Protein AF-A0A0V1LZR6-F1 (afdb_monomer)

Sequence (104 aa):
LATDEVEFLGFRINARGVQPTQDKVKANMVLRDQQYQHRQQLFTTHGLPEVMVSDNAAAFTSNEFQNFMISNGIRHVTIAPYHPASNGQGERMVQTMKKALQRR

Radius of gyration: 19.35 Å; Cα contacts (8 Å, |Δi|>4): 76; chains: 1; bounding box: 42×32×57 Å

Secondary structure (DSSP, 8-state):
---SEEEETTEEEETTEEEE-HHHHHHHHHHHHHHHHHHHHHHHHH---SEEEE-S-HHHHSHHHHHHHHHTT-EEEEPPTT-HHHHHHHHHHHHHHHHHHHT-

pLDDT: mean 86.33, std 10.07, range [46.19, 94.56]

Mean predicted aligned error: 8.26 Å

Nearest PDB structures (foldseek):
  6rny-assembly1_O  TM=8.559E-01  e=2.568E-04  Human spumaretrovirus
  4bac-assembly1_A-2  TM=6.111E-01  e=8.562E-04  Human spumaretrovirus
  3o4n-assembly1_B  TM=6.924E-01  e=8.328E-03  Rous sarcoma virus
  4fw2-assembly1_B  TM=6.368E-01  e=2.429E-02  Rous sarcoma virus - Prague C
  8w2r-assembly1_I  TM=5.410E-01  e=1.244E-02  Human immunodeficiency virus 1

Foldseek 3Di:
DPDQWDDDPQWIQHPVGIDGHPVRVVVVVVVVVVVVVVVVVVCVVVNDDQEDEEEPDPVCVDPVNVVVCVVRNYHYHYDDPPPVVVCVVVVVVVVVVVVVVVVD

Structure (mmCIF, N/CA/C/O backbone):
data_AF-A0A0V1LZR6-F1
#
_entry.id   AF-A0A0V1LZR6-F1
#
loop_
_atom_site.group_PDB
_atom_site.id
_atom_site.type_symbol
_atom_site.label_atom_id
_atom_site.label_alt_id
_atom_site.label_comp_id
_atom_site.label_asym_id
_atom_site.label_entity_id
_atom_site.label_seq_id
_atom_site.pdbx_PDB_ins_code
_atom_site.Cartn_x
_atom_site.Cartn_y
_atom_site.Cartn_z
_atom_site.occupancy
_atom_site.B_iso_or_equiv
_atom_site.auth_seq_id
_atom_site.auth_comp_id
_atom_site.auth_asym_id
_atom_site.auth_atom_id
_atom_site.pdbx_PDB_model_num
ATOM 1 N N . LEU A 1 1 ? -14.703 13.493 39.325 1.00 46.19 1 LEU A N 1
ATOM 2 C CA . LEU A 1 1 ? -15.515 12.982 38.202 1.00 46.19 1 LEU A CA 1
ATOM 3 C C . LEU A 1 1 ? -14.560 12.214 37.308 1.00 46.19 1 LEU A C 1
ATOM 5 O O . LEU A 1 1 ? -13.764 12.845 36.627 1.00 46.19 1 LEU A O 1
ATOM 9 N N . ALA A 1 2 ? -14.508 10.889 37.451 1.00 53.91 2 ALA A N 1
ATOM 10 C CA . ALA A 1 2 ? -13.675 10.062 36.587 1.00 53.91 2 ALA A CA 1
ATOM 11 C C . ALA A 1 2 ? -14.263 10.151 35.1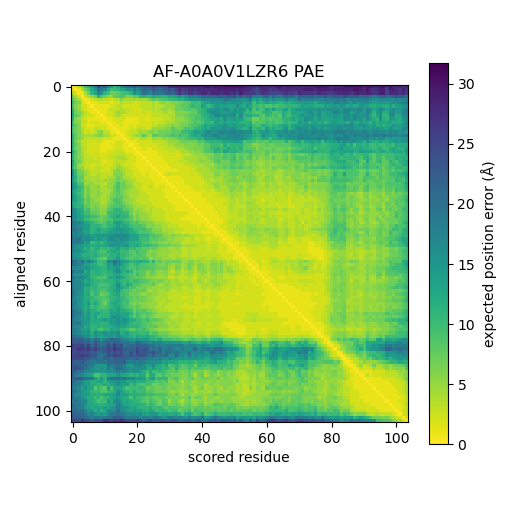77 1.00 53.91 2 ALA A C 1
ATOM 13 O O . ALA A 1 2 ? -15.457 9.932 34.996 1.00 53.91 2 ALA A O 1
ATOM 14 N N . THR A 1 3 ? -13.467 10.573 34.205 1.00 63.28 3 THR A N 1
ATOM 15 C CA . THR A 1 3 ? -13.853 10.494 32.803 1.00 63.28 3 THR A CA 1
ATOM 16 C C . THR A 1 3 ? -13.988 9.014 32.455 1.00 63.28 3 THR A C 1
ATOM 18 O O . THR A 1 3 ? -12.988 8.306 32.385 1.00 63.28 3 THR A O 1
ATOM 21 N N . ASP A 1 4 ? -15.220 8.549 32.234 1.00 81.50 4 ASP A N 1
ATOM 22 C CA . ASP A 1 4 ? -15.548 7.178 31.790 1.00 81.50 4 ASP A CA 1
ATOM 23 C C . ASP A 1 4 ? -15.001 6.848 30.384 1.00 81.50 4 ASP A C 1
ATOM 25 O O . ASP A 1 4 ? -15.254 5.776 29.824 1.00 81.50 4 ASP A O 1
ATOM 29 N N . GLU A 1 5 ? -14.258 7.788 29.800 1.00 85.81 5 GLU A N 1
ATOM 30 C CA . GLU A 1 5 ? -13.694 7.732 28.471 1.00 85.81 5 GLU A CA 1
ATOM 31 C C . GLU A 1 5 ? -12.308 8.388 28.438 1.00 85.81 5 GLU A C 1
ATOM 33 O O . GLU A 1 5 ? -12.123 9.519 28.893 1.00 85.81 5 GLU A O 1
ATOM 38 N N . VAL A 1 6 ? -11.329 7.676 27.880 1.00 90.94 6 VAL A N 1
ATOM 39 C CA . VAL A 1 6 ? -9.964 8.169 27.665 1.00 90.94 6 VAL A CA 1
ATOM 40 C C . VAL A 1 6 ? -9.653 8.116 26.176 1.00 90.94 6 VAL A C 1
ATOM 42 O O . VAL A 1 6 ? -9.788 7.065 25.550 1.00 90.94 6 VAL A O 1
ATOM 45 N N . GLU A 1 7 ? -9.205 9.235 25.606 1.00 91.69 7 GLU A N 1
ATOM 46 C CA . GLU A 1 7 ? -8.683 9.275 24.241 1.00 91.69 7 GLU A CA 1
ATOM 47 C C . GLU A 1 7 ? -7.150 9.234 24.243 1.00 91.69 7 GLU A C 1
ATOM 49 O O . GLU A 1 7 ? -6.484 10.042 24.889 1.00 91.69 7 GLU A O 1
ATOM 54 N N . PHE A 1 8 ? -6.575 8.284 23.508 1.00 88.12 8 PHE A N 1
ATOM 55 C CA . PHE A 1 8 ? -5.134 8.102 23.372 1.00 88.12 8 PHE A CA 1
ATOM 56 C C . PHE A 1 8 ? -4.783 7.560 21.982 1.00 88.12 8 PHE A C 1
ATOM 58 O O . PHE A 1 8 ? -5.390 6.605 21.502 1.00 88.12 8 PHE A O 1
ATOM 65 N N . LEU A 1 9 ? -3.800 8.168 21.306 1.00 88.50 9 LEU A N 1
ATOM 66 C CA . LEU A 1 9 ? -3.334 7.768 19.961 1.00 88.50 9 LEU A CA 1
ATOM 67 C C . LEU A 1 9 ? -4.458 7.631 18.905 1.00 88.50 9 LEU A C 1
ATOM 69 O O . LEU A 1 9 ? -4.429 6.754 18.027 1.00 88.50 9 LEU A O 1
ATOM 73 N N . GLY A 1 10 ? -5.472 8.497 18.993 1.00 90.38 10 GLY A N 1
ATOM 74 C CA . GLY A 1 10 ? -6.646 8.466 18.116 1.00 90.38 10 GLY A CA 1
ATOM 75 C C . GLY A 1 10 ? -7.564 7.264 18.359 1.00 90.38 10 GLY A C 1
ATOM 76 O O . GLY A 1 10 ? -8.334 6.886 17.478 1.00 90.38 10 GLY A O 1
ATOM 77 N N . PHE A 1 11 ? -7.467 6.632 19.526 1.00 94.00 11 PHE A N 1
ATOM 78 C CA . PHE A 1 11 ? -8.428 5.657 20.013 1.00 94.00 11 PHE A CA 1
ATOM 79 C C . PHE A 1 11 ? -9.120 6.187 21.257 1.00 94.00 11 PHE A C 1
ATOM 81 O O . PHE A 1 11 ? -8.500 6.808 22.109 1.00 94.00 11 PHE A O 1
ATOM 88 N N . ARG A 1 12 ? -10.402 5.891 21.354 1.00 93.88 12 ARG A N 1
ATOM 89 C CA . ARG A 1 12 ? -11.281 6.163 22.472 1.00 93.88 12 ARG A CA 1
ATOM 90 C C . ARG A 1 12 ? -11.510 4.867 23.235 1.00 93.88 12 ARG A C 1
ATOM 92 O O . ARG A 1 12 ? -11.882 3.861 22.630 1.00 93.88 12 ARG A O 1
ATOM 99 N N . ILE A 1 13 ? -11.265 4.890 24.537 1.00 93.88 13 ILE A N 1
ATOM 100 C CA . ILE A 1 13 ? -11.386 3.741 25.434 1.00 93.88 13 ILE A CA 1
ATOM 101 C C . ILE A 1 13 ? -12.482 4.055 26.442 1.00 93.88 13 ILE A C 1
ATOM 103 O O . ILE A 1 13 ? -12.35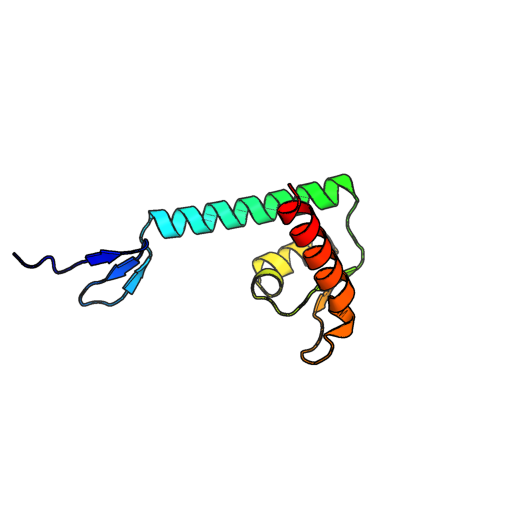9 5.022 27.187 1.00 93.88 13 ILE A O 1
ATOM 107 N N . ASN A 1 14 ? -13.532 3.241 26.471 1.00 91.81 14 ASN A N 1
ATOM 108 C CA . ASN A 1 14 ? -14.608 3.339 27.455 1.00 91.81 14 ASN A CA 1
ATOM 109 C C . ASN A 1 14 ? -15.067 1.939 27.890 1.00 91.81 14 ASN A C 1
ATOM 111 O O . ASN A 1 14 ? -14.544 0.924 27.425 1.00 91.81 14 ASN A O 1
ATOM 115 N N . ALA A 1 15 ? -16.075 1.866 28.762 1.00 88.81 15 ALA A N 1
ATOM 116 C CA . ALA A 1 15 ? -16.633 0.599 29.246 1.00 88.81 15 ALA A CA 1
ATOM 117 C C . ALA A 1 15 ? -17.166 -0.335 28.132 1.00 88.81 15 ALA A C 1
ATOM 119 O O . ALA A 1 15 ? -17.377 -1.520 28.378 1.00 88.81 15 ALA A O 1
ATOM 120 N N . ARG A 1 16 ? -17.379 0.168 26.904 1.00 86.06 16 ARG A N 1
ATOM 121 C CA . ARG A 1 16 ? -17.807 -0.618 25.730 1.00 86.06 16 ARG A CA 1
ATOM 122 C C . ARG A 1 16 ? -16.634 -1.115 24.873 1.00 86.06 16 ARG A C 1
ATOM 124 O O . ARG A 1 16 ? -16.868 -1.804 23.883 1.00 86.06 16 ARG A O 1
ATOM 131 N N . GLY A 1 17 ? -15.394 -0.768 25.220 1.00 89.69 17 GLY A N 1
ATOM 132 C CA . GLY A 1 17 ? -14.175 -1.208 24.540 1.00 89.69 17 GLY A CA 1
ATOM 133 C C . GLY A 1 17 ? -13.390 -0.075 23.873 1.00 89.69 17 GLY A C 1
ATOM 134 O O . GLY A 1 17 ? -13.511 1.094 24.235 1.00 89.69 17 GLY A O 1
ATOM 135 N N . VAL A 1 18 ? -12.554 -0.443 22.897 1.00 93.12 18 VAL A N 1
ATOM 136 C CA . VAL A 1 18 ? -11.652 0.471 22.178 1.00 93.12 18 VAL A CA 1
ATOM 137 C C . VAL A 1 18 ? -12.215 0.771 20.792 1.00 93.12 18 VAL A C 1
ATOM 139 O O . VAL A 1 18 ? -12.447 -0.145 20.006 1.00 93.12 18 VAL A O 1
ATOM 142 N N . GLN A 1 19 ? -12.414 2.048 20.473 1.00 93.19 19 GLN A N 1
ATOM 143 C CA . GLN A 1 19 ? -12.918 2.509 19.175 1.00 93.19 19 GLN A CA 1
ATOM 144 C C . GLN A 1 19 ? -11.985 3.573 18.577 1.00 93.19 19 GLN A C 1
ATOM 146 O O . GLN A 1 19 ? -11.454 4.398 19.313 1.00 93.19 19 GLN A O 1
ATOM 151 N N . PRO A 1 20 ? -11.744 3.597 17.257 1.00 93.81 20 PRO A N 1
ATOM 152 C CA . PRO A 1 20 ? -11.005 4.689 16.628 1.00 93.81 20 PRO A CA 1
ATOM 153 C C . PRO A 1 20 ? -11.811 5.997 16.670 1.00 93.81 20 PRO A C 1
ATOM 155 O O . PRO A 1 20 ? -13.031 5.988 16.514 1.00 93.81 20 PRO A O 1
ATOM 158 N N . THR A 1 21 ? -11.129 7.129 16.845 1.00 94.56 21 THR A N 1
ATOM 159 C CA . THR A 1 21 ? -11.758 8.454 16.763 1.00 94.56 21 THR A CA 1
ATOM 160 C C . THR A 1 21 ? -12.150 8.786 15.324 1.00 94.56 21 THR A C 1
ATOM 162 O O . THR A 1 21 ? -11.604 8.225 14.368 1.00 94.56 21 THR A O 1
ATOM 165 N N . GLN A 1 22 ? -13.072 9.738 15.142 1.00 90.69 22 GLN A N 1
ATOM 166 C CA . GLN A 1 22 ? -13.447 10.188 13.798 1.00 90.69 22 GLN A CA 1
ATOM 167 C C . GLN A 1 22 ? -12.249 10.713 13.005 1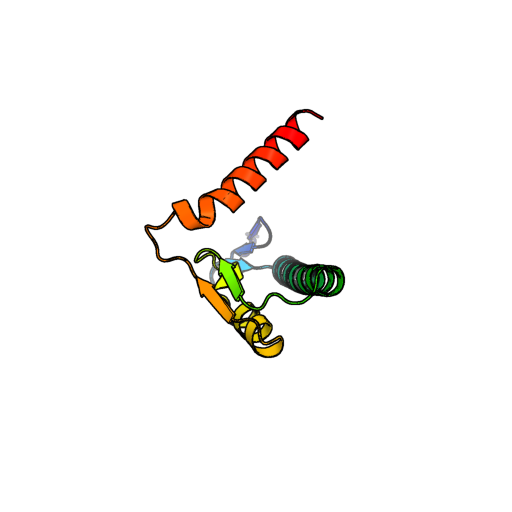.00 90.69 22 GLN A C 1
ATOM 169 O O . GLN A 1 22 ? -12.136 10.420 11.818 1.00 90.69 22 GLN A O 1
ATOM 174 N N . ASP A 1 23 ? -11.329 11.425 13.654 1.00 92.25 23 ASP A N 1
ATOM 175 C CA . ASP A 1 23 ? -10.128 11.939 12.994 1.00 92.25 23 ASP A CA 1
ATOM 176 C C . ASP A 1 23 ? -9.213 10.807 12.524 1.00 92.25 23 ASP A C 1
ATOM 178 O O . ASP A 1 23 ? -8.684 10.862 11.415 1.00 92.25 23 ASP A O 1
ATOM 182 N N . LYS A 1 24 ? -9.098 9.722 13.303 1.00 88.94 24 LYS A N 1
ATOM 183 C CA . LYS A 1 24 ? -8.357 8.525 12.889 1.00 88.94 24 LYS A CA 1
ATOM 184 C C . LYS A 1 24 ? -9.014 7.819 11.706 1.00 88.94 24 LYS A C 1
ATOM 186 O O . LYS A 1 24 ? -8.321 7.377 10.791 1.00 88.94 24 LYS A O 1
ATOM 191 N N . VAL A 1 25 ? -10.344 7.724 11.706 1.00 90.75 25 VAL A N 1
ATOM 192 C CA . VAL A 1 25 ? -11.102 7.157 10.580 1.00 90.75 25 VAL A CA 1
ATOM 193 C C . VAL A 1 25 ? -10.912 8.009 9.320 1.00 90.75 25 VAL A C 1
ATOM 195 O O . VAL A 1 25 ? -10.581 7.465 8.268 1.00 90.75 25 VAL A O 1
ATOM 198 N N . LYS A 1 26 ? -11.032 9.338 9.429 1.00 91.50 26 LYS A N 1
ATOM 199 C CA . LYS A 1 26 ? -10.815 10.277 8.317 1.00 91.50 26 LYS A CA 1
ATOM 200 C C . LYS A 1 26 ? -9.388 10.211 7.781 1.00 91.50 26 LYS A C 1
ATOM 202 O O . LYS A 1 26 ? -9.207 10.128 6.571 1.00 91.50 26 LYS A O 1
ATOM 207 N N . ALA A 1 27 ? -8.381 10.189 8.655 1.00 89.00 27 ALA A N 1
ATOM 208 C CA . ALA A 1 27 ? -6.983 10.075 8.246 1.00 89.00 27 ALA A CA 1
ATOM 209 C C . ALA A 1 27 ? -6.733 8.789 7.442 1.00 89.00 27 ALA A C 1
ATOM 211 O O . ALA A 1 27 ? -6.110 8.831 6.384 1.00 89.00 27 ALA A O 1
ATOM 212 N N . ASN A 1 28 ? -7.285 7.657 7.889 1.00 87.94 28 ASN A N 1
ATOM 213 C CA . ASN A 1 28 ? -7.180 6.397 7.153 1.00 87.94 28 ASN A CA 1
ATOM 214 C C . ASN A 1 28 ? -7.874 6.449 5.784 1.00 87.94 28 ASN A C 1
ATOM 216 O O . ASN A 1 28 ? -7.375 5.845 4.837 1.00 87.94 28 ASN A O 1
ATOM 220 N N . MET A 1 29 ? -9.003 7.154 5.671 1.00 88.06 29 MET A N 1
ATOM 221 C CA . MET A 1 29 ? -9.703 7.342 4.397 1.00 88.06 29 MET A CA 1
ATOM 222 C C . MET A 1 29 ? -8.864 8.177 3.422 1.00 88.06 29 MET A C 1
ATOM 224 O O . MET A 1 29 ? -8.595 7.728 2.313 1.00 88.06 29 MET A O 1
ATOM 228 N N . VAL A 1 30 ? -8.339 9.321 3.872 1.00 91.75 30 VAL A N 1
ATOM 229 C CA . VAL A 1 30 ? -7.476 10.189 3.051 1.00 91.75 30 VAL A CA 1
ATOM 230 C C . VAL A 1 30 ? -6.229 9.445 2.570 1.00 91.75 30 VAL A C 1
ATOM 232 O O . VAL A 1 30 ? -5.846 9.563 1.408 1.00 91.75 30 VAL A O 1
ATOM 235 N N . LEU A 1 31 ? -5.601 8.645 3.436 1.00 87.12 31 LEU A N 1
ATOM 236 C CA . LEU A 1 31 ? -4.431 7.850 3.060 1.00 87.12 31 LEU A CA 1
ATOM 237 C C . LEU A 1 31 ? -4.752 6.819 1.966 1.00 87.12 31 LEU A C 1
ATOM 239 O O . LEU A 1 31 ? -3.933 6.610 1.071 1.00 87.12 31 LEU A O 1
ATOM 243 N N . ARG A 1 32 ? -5.932 6.185 2.007 1.00 85.75 32 ARG A N 1
ATOM 244 C CA . ARG A 1 32 ? -6.375 5.248 0.958 1.00 85.75 32 ARG A CA 1
ATOM 245 C C . ARG A 1 32 ? -6.606 5.959 -0.369 1.00 85.75 32 ARG A C 1
ATOM 247 O O . ARG A 1 32 ? -6.109 5.494 -1.394 1.00 85.75 32 ARG A O 1
ATOM 254 N N . ASP A 1 33 ? -7.261 7.114 -0.338 1.00 88.81 33 ASP A N 1
ATOM 255 C CA . ASP A 1 33 ? -7.494 7.912 -1.542 1.00 88.81 33 ASP A CA 1
ATOM 256 C C . ASP A 1 33 ? -6.166 8.346 -2.174 1.00 88.81 33 ASP A C 1
ATOM 258 O O . ASP A 1 33 ? -5.966 8.196 -3.379 1.00 88.81 33 ASP A O 1
ATOM 262 N N . GLN A 1 34 ? -5.200 8.791 -1.365 1.00 89.75 34 GLN A N 1
ATOM 263 C CA . GLN A 1 34 ? -3.855 9.125 -1.843 1.00 89.75 34 GLN A CA 1
ATOM 264 C C . GLN A 1 34 ? -3.148 7.925 -2.492 1.00 89.75 34 GLN A C 1
ATOM 266 O O . GLN A 1 34 ? -2.535 8.074 -3.550 1.00 89.75 34 GLN A O 1
ATOM 271 N N . GLN A 1 35 ? -3.257 6.729 -1.903 1.00 87.94 35 GLN A N 1
ATOM 272 C CA . GLN A 1 35 ? -2.709 5.494 -2.478 1.00 87.94 35 GLN A CA 1
ATOM 273 C C . GLN A 1 35 ? -3.333 5.177 -3.842 1.00 87.94 35 GLN A C 1
ATOM 275 O O . GLN A 1 35 ? -2.621 4.791 -4.772 1.00 87.94 35 GLN A O 1
ATOM 280 N N . TYR A 1 36 ? -4.648 5.356 -3.979 1.00 88.81 36 TYR A N 1
ATOM 281 C CA . TYR A 1 36 ? -5.348 5.178 -5.248 1.00 88.81 36 TYR A CA 1
ATOM 282 C C . TYR A 1 36 ? -4.850 6.165 -6.309 1.00 88.81 36 TYR A C 1
ATOM 284 O O . TYR A 1 36 ? -4.458 5.752 -7.402 1.00 88.81 36 TYR A O 1
ATOM 292 N N . GLN A 1 37 ? -4.799 7.458 -5.972 1.00 90.00 37 GLN A N 1
ATOM 293 C CA . GLN A 1 37 ? -4.345 8.498 -6.898 1.00 90.00 37 GLN A CA 1
ATOM 294 C C . GLN A 1 37 ? -2.898 8.275 -7.343 1.00 9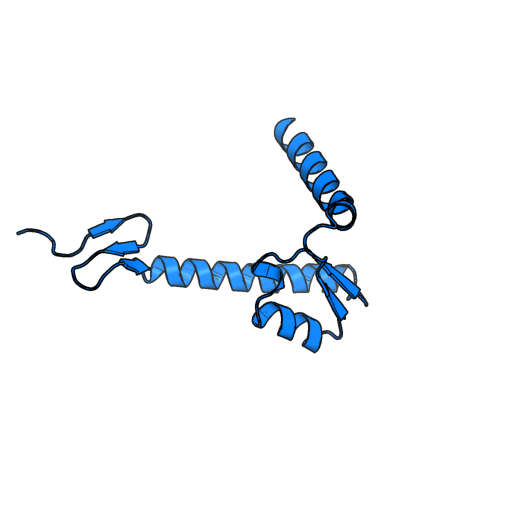0.00 37 GLN A C 1
ATOM 296 O O . GLN A 1 37 ? -2.589 8.402 -8.526 1.00 90.00 37 GLN A O 1
ATOM 301 N N . HIS A 1 38 ? -2.016 7.876 -6.425 1.00 90.62 38 HIS A N 1
ATOM 302 C CA . HIS A 1 38 ? -0.619 7.617 -6.757 1.00 90.62 38 HIS A CA 1
ATOM 303 C C . HIS A 1 38 ? -0.459 6.465 -7.760 1.00 90.62 38 HIS A C 1
ATOM 305 O O . HIS A 1 38 ? 0.289 6.594 -8.728 1.00 90.62 38 HIS A O 1
ATOM 311 N N . ARG A 1 39 ? -1.202 5.360 -7.588 1.00 87.69 39 ARG A N 1
ATOM 312 C CA . ARG A 1 39 ? -1.199 4.255 -8.563 1.00 87.69 39 ARG A CA 1
ATOM 313 C C . ARG A 1 39 ? -1.687 4.711 -9.934 1.00 87.69 39 ARG A C 1
ATOM 315 O O . ARG A 1 39 ? -1.040 4.408 -10.933 1.00 87.69 39 ARG A O 1
ATOM 322 N N . GLN A 1 40 ? -2.777 5.479 -9.974 1.00 88.81 40 GLN A N 1
ATOM 323 C CA . GLN A 1 40 ? -3.295 6.028 -11.228 1.00 88.81 40 GLN A CA 1
ATOM 324 C C . GLN A 1 40 ? -2.258 6.893 -11.938 1.00 88.81 40 GLN A C 1
ATOM 326 O O . GLN A 1 40 ? -2.054 6.736 -13.138 1.00 88.81 40 GLN A O 1
ATOM 331 N N . GLN A 1 41 ? -1.561 7.763 -11.210 1.00 91.94 41 GLN A N 1
ATOM 332 C CA . GLN A 1 41 ? -0.514 8.610 -11.781 1.00 91.94 41 GLN A CA 1
ATOM 333 C C . GLN A 1 41 ? 0.657 7.791 -12.332 1.00 91.94 41 GLN A C 1
ATOM 335 O O . GLN A 1 41 ? 1.100 8.044 -13.454 1.00 91.94 41 GLN A O 1
ATOM 340 N N . LEU A 1 42 ? 1.132 6.790 -11.583 1.00 90.38 42 LEU A N 1
ATOM 341 C CA . LEU A 1 42 ? 2.220 5.915 -12.026 1.00 90.38 42 LEU A CA 1
ATOM 342 C C . LEU A 1 42 ? 1.869 5.204 -13.336 1.00 90.38 42 LEU A C 1
ATOM 344 O O . LEU A 1 42 ? 2.654 5.241 -14.283 1.00 90.38 42 LEU A O 1
ATOM 348 N N . PHE A 1 43 ? 0.677 4.615 -13.422 1.00 89.50 43 PHE A N 1
ATOM 349 C CA . PHE A 1 43 ? 0.248 3.905 -14.628 1.00 89.50 43 PHE A CA 1
ATOM 350 C C . PHE A 1 43 ? -0.141 4.835 -15.774 1.00 89.50 43 PHE A C 1
ATOM 352 O O . PHE A 1 43 ? 0.049 4.487 -16.932 1.00 89.50 43 PHE A O 1
ATOM 359 N N . THR A 1 44 ? -0.603 6.050 -15.484 1.00 89.88 44 THR A N 1
ATOM 360 C CA . THR A 1 44 ? -0.792 7.076 -16.522 1.00 89.88 44 THR A CA 1
ATOM 361 C C . THR A 1 44 ? 0.550 7.480 -17.137 1.00 89.88 44 THR A C 1
ATOM 363 O O . THR A 1 44 ? 0.637 7.718 -18.336 1.00 89.88 44 THR A O 1
ATOM 366 N N . THR A 1 45 ? 1.611 7.522 -16.327 1.00 92.69 45 THR A N 1
ATOM 367 C CA . THR A 1 45 ? 2.951 7.939 -16.766 1.00 92.69 45 THR A CA 1
ATOM 368 C C . THR A 1 45 ? 3.685 6.833 -17.526 1.00 92.69 45 THR A C 1
ATOM 370 O O . THR A 1 45 ? 4.372 7.112 -18.506 1.00 92.69 45 THR A O 1
ATOM 373 N N . HIS A 1 46 ? 3.560 5.581 -17.081 1.00 90.44 46 HIS A N 1
ATOM 374 C CA . HIS A 1 46 ? 4.347 4.453 -17.598 1.00 90.44 46 HIS A CA 1
ATOM 375 C C . HIS A 1 46 ? 3.533 3.422 -18.391 1.00 90.44 46 HIS A C 1
ATOM 377 O O . HIS A 1 46 ? 4.108 2.479 -18.932 1.00 90.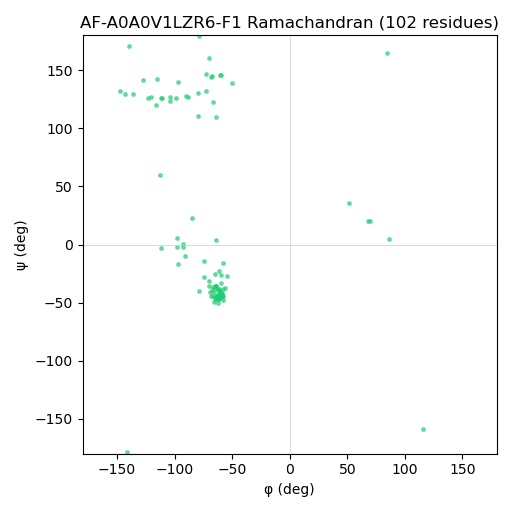44 46 HIS A O 1
ATOM 383 N N . GLY A 1 47 ? 2.216 3.603 -18.483 1.00 90.44 47 GLY A N 1
ATOM 384 C CA . GLY A 1 47 ? 1.286 2.609 -19.008 1.00 90.44 47 GLY A CA 1
ATOM 385 C C . GLY A 1 47 ? 0.847 1.591 -17.951 1.00 90.44 47 GLY A C 1
ATOM 386 O O . GLY A 1 47 ? 1.436 1.466 -16.873 1.00 90.44 47 GLY A O 1
ATOM 387 N N . LEU A 1 48 ? -0.221 0.857 -18.271 1.00 90.94 48 LEU A N 1
ATOM 388 C CA . LEU A 1 48 ? -0.711 -0.244 -17.446 1.00 90.94 48 LEU A CA 1
ATOM 389 C C . LEU A 1 48 ? 0.137 -1.500 -17.701 1.00 90.94 48 LEU A C 1
ATOM 391 O O . LEU A 1 48 ? 0.338 -1.866 -18.861 1.00 90.94 48 LEU A O 1
ATOM 395 N N . PRO A 1 49 ? 0.630 -2.179 -16.653 1.00 91.38 49 PRO A N 1
ATOM 396 C CA . PRO A 1 49 ? 1.317 -3.449 -16.824 1.00 91.38 49 PRO A CA 1
ATOM 397 C C . PRO A 1 49 ? 0.320 -4.559 -17.176 1.00 91.38 49 PRO A C 1
ATOM 399 O O . PRO A 1 49 ? -0.790 -4.593 -16.657 1.00 91.38 49 PRO A O 1
ATOM 402 N N . GLU A 1 50 ? 0.741 -5.532 -17.982 1.00 91.62 50 GLU A N 1
ATOM 403 C CA . GLU A 1 50 ? -0.059 -6.742 -18.225 1.00 91.62 50 GLU A CA 1
ATOM 404 C C . GLU A 1 50 ? -0.174 -7.601 -16.951 1.00 91.62 50 GLU A C 1
ATOM 406 O O . GLU A 1 50 ? -1.215 -8.195 -16.659 1.00 91.62 50 GLU A O 1
ATOM 411 N N . VAL A 1 51 ? 0.908 -7.650 -16.165 1.00 90.75 51 VAL A N 1
ATOM 412 C CA . VAL A 1 51 ? 1.017 -8.469 -14.957 1.00 90.75 51 VAL A CA 1
ATOM 413 C C . VAL A 1 51 ? 1.657 -7.664 -13.838 1.00 90.75 51 VAL A C 1
ATOM 415 O O . VAL A 1 51 ? 2.736 -7.098 -14.010 1.00 90.75 51 VAL A O 1
ATOM 418 N N . MET A 1 52 ? 1.023 -7.666 -12.670 1.00 90.06 52 MET A N 1
ATOM 419 C CA . MET A 1 52 ? 1.585 -7.116 -11.441 1.00 90.06 52 MET A CA 1
ATOM 420 C C . MET A 1 52 ? 1.879 -8.262 -10.475 1.00 90.06 52 MET A C 1
ATOM 422 O O . MET A 1 52 ? 1.006 -9.083 -10.202 1.00 90.06 52 MET A O 1
ATOM 426 N N . VAL A 1 53 ? 3.118 -8.336 -9.989 1.00 88.44 53 VAL A N 1
ATOM 427 C CA . VAL A 1 53 ? 3.554 -9.352 -9.024 1.00 88.44 53 VAL A CA 1
ATOM 428 C C . VAL A 1 53 ? 3.850 -8.665 -7.700 1.00 88.44 53 VAL A C 1
ATOM 430 O O . VAL A 1 53 ? 4.631 -7.714 -7.670 1.00 88.44 53 VAL A O 1
ATOM 433 N N . SER A 1 54 ? 3.234 -9.128 -6.615 1.00 87.62 54 SER A N 1
ATOM 434 C CA . SER A 1 54 ? 3.426 -8.554 -5.280 1.00 87.62 54 SER A CA 1
ATOM 435 C C . SER A 1 54 ? 3.520 -9.626 -4.192 1.00 87.62 54 SER A C 1
ATOM 437 O O . SER A 1 54 ? 3.321 -10.817 -4.445 1.00 87.62 54 SER A O 1
ATOM 439 N N . ASP A 1 55 ? 3.880 -9.220 -2.976 1.00 85.00 55 ASP A N 1
ATOM 440 C CA . ASP A 1 55 ? 3.795 -10.085 -1.803 1.00 85.00 55 ASP A CA 1
ATOM 441 C C . ASP A 1 55 ? 2.347 -10.176 -1.273 1.00 85.00 55 ASP A C 1
ATOM 443 O O . ASP A 1 55 ? 1.414 -9.572 -1.799 1.00 85.00 55 ASP A O 1
ATOM 447 N N . ASN A 1 56 ? 2.133 -10.953 -0.210 1.00 86.12 56 ASN A N 1
ATOM 448 C CA . ASN A 1 56 ? 0.805 -11.112 0.393 1.00 86.12 56 ASN A CA 1
ATOM 449 C C . ASN A 1 56 ? 0.458 -10.001 1.403 1.00 86.12 56 ASN A C 1
ATOM 451 O O . ASN A 1 56 ? -0.368 -10.224 2.293 1.00 86.12 56 ASN A O 1
ATOM 455 N N . ALA A 1 57 ? 1.079 -8.817 1.326 1.00 84.94 57 ALA A N 1
ATOM 456 C CA . ALA A 1 57 ? 0.744 -7.726 2.234 1.00 84.94 57 ALA A CA 1
ATOM 457 C C . ALA A 1 57 ? -0.730 -7.310 2.089 1.00 84.94 57 ALA A C 1
ATOM 459 O O . ALA A 1 57 ? -1.291 -7.287 0.992 1.00 84.94 57 ALA A O 1
ATOM 460 N N . ALA A 1 58 ? -1.353 -6.909 3.203 1.00 85.81 58 ALA A N 1
ATOM 461 C CA . ALA A 1 58 ? -2.765 -6.506 3.252 1.00 85.81 58 ALA A CA 1
ATOM 462 C C . ALA A 1 58 ? -3.125 -5.388 2.251 1.00 85.81 58 ALA A C 1
ATOM 464 O O . ALA A 1 58 ? -4.262 -5.299 1.790 1.00 85.81 58 ALA A O 1
ATOM 465 N N . ALA A 1 59 ? -2.151 -4.547 1.889 1.00 84.25 59 ALA A N 1
ATOM 466 C CA . ALA A 1 59 ? -2.319 -3.508 0.878 1.00 84.25 59 ALA A CA 1
ATOM 467 C C . ALA A 1 59 ? -2.614 -4.083 -0.522 1.00 84.25 59 ALA A C 1
ATOM 469 O O . ALA A 1 59 ? -3.419 -3.507 -1.252 1.00 84.25 59 ALA A O 1
ATOM 470 N N . PHE A 1 60 ? -2.022 -5.231 -0.869 1.00 87.69 60 PHE A N 1
ATOM 471 C CA . PHE A 1 60 ? -2.163 -5.885 -2.175 1.00 87.69 60 PHE A CA 1
ATOM 472 C C . PHE A 1 60 ? -3.230 -6.991 -2.187 1.00 87.69 60 PHE A C 1
ATOM 474 O O . PHE A 1 60 ? -3.719 -7.388 -3.243 1.00 87.69 60 PHE A O 1
ATOM 481 N N . THR A 1 61 ? -3.654 -7.476 -1.020 1.00 88.50 61 THR A N 1
ATOM 482 C CA . THR A 1 61 ? -4.698 -8.510 -0.899 1.00 88.50 61 THR A CA 1
ATOM 483 C C . THR A 1 61 ? -6.089 -7.950 -0.593 1.00 88.50 61 THR A C 1
ATOM 485 O O . THR A 1 61 ? -7.057 -8.704 -0.547 1.00 88.50 61 THR A O 1
ATOM 488 N N . SER A 1 62 ? -6.229 -6.631 -0.424 1.00 90.31 62 SER A N 1
ATOM 489 C CA . SER A 1 62 ? -7.531 -5.998 -0.189 1.00 90.31 62 SER A CA 1
ATOM 490 C C . SER A 1 62 ? -8.461 -6.084 -1.409 1.00 90.31 62 SER A C 1
ATOM 492 O O . SER A 1 62 ? -8.022 -5.950 -2.550 1.00 90.31 62 SER A O 1
ATOM 494 N N . ASN A 1 63 ? -9.770 -6.224 -1.171 1.00 92.00 63 ASN A N 1
ATOM 495 C CA . ASN A 1 63 ? -10.779 -6.246 -2.241 1.00 92.00 63 ASN A CA 1
ATOM 496 C C . ASN A 1 63 ? -10.730 -4.991 -3.122 1.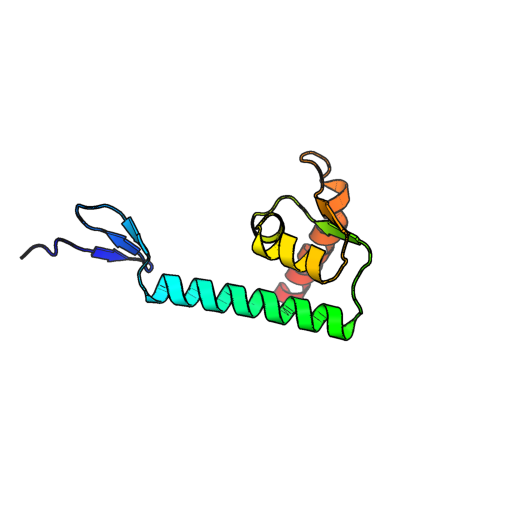00 92.00 63 ASN A C 1
ATOM 498 O O . ASN A 1 63 ? -10.895 -5.073 -4.333 1.00 92.00 63 ASN A O 1
ATOM 502 N N . GLU A 1 64 ? -10.476 -3.832 -2.516 1.00 89.75 64 GLU A N 1
ATOM 503 C CA . GLU A 1 64 ? -10.331 -2.559 -3.224 1.00 89.75 64 GLU A CA 1
ATOM 504 C C . GLU A 1 64 ? -9.200 -2.623 -4.262 1.00 89.75 64 GLU A C 1
ATOM 506 O O . GLU A 1 64 ? -9.378 -2.232 -5.414 1.00 89.75 64 GLU A O 1
ATOM 511 N N . PHE A 1 65 ? -8.054 -3.187 -3.875 1.00 90.38 65 PHE A N 1
ATOM 512 C CA . PHE A 1 65 ? -6.907 -3.356 -4.759 1.00 90.38 65 PHE A CA 1
ATOM 513 C C . PHE A 1 65 ? -7.163 -4.389 -5.861 1.00 90.38 65 PHE A C 1
ATOM 515 O O . PHE A 1 65 ? -6.814 -4.160 -7.016 1.00 90.38 65 PHE A O 1
ATOM 522 N N . GLN A 1 66 ? -7.811 -5.506 -5.530 1.00 92.19 66 GLN A N 1
ATOM 523 C CA . GLN A 1 66 ? -8.172 -6.529 -6.515 1.00 92.19 66 GLN A CA 1
ATOM 524 C C . GLN A 1 66 ? -9.146 -5.973 -7.561 1.00 92.19 66 GLN A C 1
ATOM 526 O O . GLN A 1 66 ? -8.918 -6.128 -8.758 1.00 92.19 66 GLN A O 1
ATOM 531 N N . ASN A 1 67 ? -10.176 -5.245 -7.122 1.00 93.88 67 ASN A N 1
ATOM 532 C CA . ASN A 1 67 ? -11.133 -4.594 -8.015 1.00 93.88 67 ASN A CA 1
ATOM 533 C C . ASN A 1 67 ? -10.452 -3.582 -8.936 1.00 93.88 67 ASN A C 1
ATOM 535 O O . ASN A 1 67 ? -10.772 -3.526 -10.119 1.00 93.88 67 ASN A O 1
ATOM 539 N N . PHE A 1 68 ? -9.495 -2.819 -8.408 1.00 91.56 68 PHE A N 1
ATOM 540 C CA . PHE A 1 68 ? -8.691 -1.896 -9.198 1.00 91.56 68 PHE A CA 1
ATOM 541 C C . PHE A 1 68 ? -7.872 -2.610 -10.285 1.00 91.56 68 PHE A C 1
ATOM 543 O O . PHE A 1 68 ? -7.803 -2.137 -11.416 1.00 91.56 68 PHE A O 1
ATOM 550 N N . MET A 1 69 ? -7.245 -3.744 -9.963 1.00 93.81 69 MET A N 1
ATOM 551 C CA . MET A 1 69 ? -6.473 -4.514 -10.943 1.00 93.81 69 MET A CA 1
ATOM 552 C C . MET A 1 69 ? -7.380 -5.062 -12.044 1.00 93.81 69 MET A C 1
ATOM 554 O O . MET A 1 69 ? -7.090 -4.889 -13.225 1.00 93.81 69 MET A O 1
ATOM 558 N N . ILE A 1 70 ? -8.525 -5.628 -11.657 1.00 93.25 70 ILE A N 1
ATOM 559 C CA . ILE A 1 70 ? -9.525 -6.163 -12.585 1.00 93.25 70 ILE A CA 1
ATOM 560 C C . ILE A 1 70 ? -10.084 -5.060 -13.493 1.00 93.25 70 ILE A C 1
ATOM 562 O O . ILE A 1 70 ? -10.142 -5.252 -14.706 1.00 93.25 70 ILE A O 1
ATOM 566 N N . SER A 1 71 ? -10.461 -3.899 -12.944 1.00 93.12 71 SER A N 1
ATOM 567 C CA . SER A 1 71 ? -11.049 -2.803 -13.729 1.00 93.12 71 SER A CA 1
ATOM 568 C C . SER A 1 71 ? -10.082 -2.209 -14.751 1.00 93.12 71 SER A C 1
ATOM 570 O O . SER A 1 71 ? -10.520 -1.672 -15.765 1.00 93.12 71 SER A O 1
ATOM 572 N N . ASN A 1 72 ? -8.779 -2.332 -14.502 1.00 91.12 72 ASN A N 1
ATOM 573 C CA . ASN A 1 72 ? -7.728 -1.894 -15.411 1.00 91.12 72 ASN A CA 1
ATOM 574 C C . ASN A 1 72 ? -7.160 -3.034 -16.279 1.00 91.12 72 ASN A C 1
ATOM 576 O O . ASN A 1 72 ? -6.197 -2.815 -17.008 1.00 91.12 72 ASN A O 1
ATOM 580 N N . GLY A 1 73 ? -7.724 -4.247 -16.212 1.00 92.62 73 GLY A N 1
ATOM 581 C CA . GLY A 1 73 ? -7.266 -5.395 -17.002 1.00 92.62 73 GLY A CA 1
ATOM 582 C C . GLY A 1 73 ? -5.880 -5.924 -16.615 1.00 92.62 73 GLY A C 1
ATOM 583 O O . GLY A 1 73 ? -5.245 -6.614 -17.408 1.00 92.62 73 GLY A O 1
ATOM 584 N N . ILE A 1 74 ? -5.403 -5.614 -15.409 1.00 94.19 74 ILE A N 1
ATOM 585 C CA . ILE A 1 74 ? -4.094 -6.038 -14.908 1.00 94.19 74 ILE A CA 1
ATOM 586 C C . ILE A 1 74 ? -4.235 -7.402 -14.233 1.00 94.19 74 ILE A C 1
ATOM 588 O O . ILE A 1 74 ? -5.015 -7.573 -13.291 1.00 94.19 74 ILE A O 1
ATOM 592 N N . ARG A 1 75 ? -3.421 -8.380 -14.642 1.00 93.69 75 ARG A N 1
ATOM 593 C CA . ARG A 1 75 ? -3.359 -9.674 -13.956 1.00 93.69 75 ARG A CA 1
ATOM 594 C C . ARG A 1 75 ? -2.494 -9.569 -12.703 1.00 93.69 75 ARG A C 1
ATOM 596 O O . ARG A 1 75 ? -1.274 -9.447 -12.790 1.00 93.69 75 ARG A O 1
ATOM 603 N N . HIS A 1 76 ? -3.112 -9.659 -11.531 1.00 93.38 76 HIS A N 1
ATOM 604 C CA . HIS A 1 76 ? -2.395 -9.638 -10.259 1.00 93.38 76 HIS A CA 1
ATOM 605 C C . HIS A 1 76 ? -1.995 -11.054 -9.812 1.00 93.38 76 HIS A C 1
ATOM 607 O O . HIS A 1 76 ? -2.830 -11.955 -9.752 1.00 93.38 76 HIS A O 1
ATOM 613 N N . VAL A 1 77 ? -0.712 -11.251 -9.504 1.00 90.06 77 VAL A N 1
ATOM 614 C CA . VAL A 1 77 ? -0.146 -12.510 -9.004 1.00 90.06 77 VAL A CA 1
ATOM 615 C C . VAL A 1 77 ? 0.532 -12.245 -7.667 1.00 90.06 77 VAL A C 1
ATOM 617 O O . VAL A 1 77 ? 1.419 -11.398 -7.581 1.00 90.06 77 VAL A O 1
ATOM 620 N N . THR A 1 78 ? 0.162 -12.993 -6.632 1.00 87.56 78 THR A N 1
ATOM 621 C CA . THR A 1 78 ? 0.855 -12.912 -5.347 1.00 87.56 78 THR A CA 1
ATOM 622 C C . THR A 1 78 ? 1.902 -14.011 -5.214 1.00 87.56 78 THR A C 1
ATOM 624 O O . THR A 1 78 ? 1.709 -15.155 -5.633 1.00 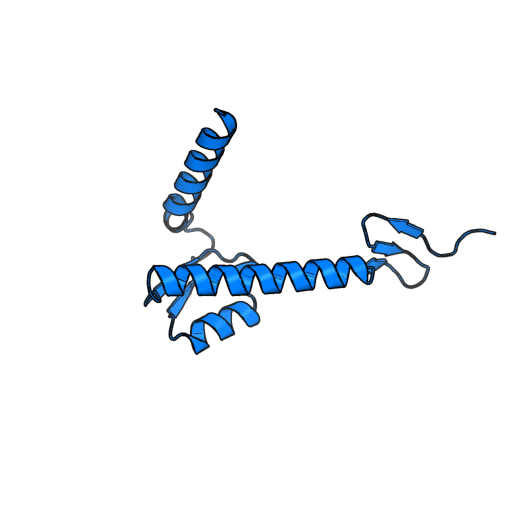87.56 78 THR A O 1
ATOM 627 N N . ILE A 1 79 ? 3.054 -13.655 -4.654 1.00 83.44 79 ILE A N 1
ATOM 628 C CA . ILE A 1 79 ? 4.149 -14.591 -4.412 1.00 83.44 79 ILE A CA 1
ATOM 629 C C . ILE A 1 79 ? 3.746 -15.508 -3.252 1.00 83.44 79 ILE A C 1
ATOM 631 O O . ILE A 1 79 ? 3.294 -15.040 -2.203 1.00 83.44 79 ILE A O 1
ATOM 635 N N . ALA A 1 80 ? 3.917 -16.822 -3.419 1.00 73.12 80 ALA A N 1
ATOM 636 C CA . ALA A 1 80 ? 3.657 -17.763 -2.338 1.00 73.12 80 ALA A CA 1
ATOM 637 C C . ALA A 1 80 ? 4.561 -17.451 -1.127 1.00 73.12 80 ALA A C 1
ATOM 639 O O . ALA A 1 80 ? 5.727 -17.065 -1.303 1.00 73.12 80 ALA A O 1
ATOM 640 N N . PRO A 1 81 ? 4.070 -17.654 0.110 1.00 60.97 81 PRO A N 1
ATOM 641 C CA . PRO A 1 81 ? 4.954 -17.714 1.268 1.00 60.97 81 PRO A CA 1
ATOM 642 C C . PRO A 1 81 ? 6.087 -18.700 0.935 1.00 60.97 81 PRO A C 1
ATOM 644 O O . PRO A 1 81 ? 5.820 -19.715 0.302 1.00 60.97 81 PRO A O 1
ATOM 647 N N . TYR A 1 82 ? 7.335 -18.399 1.300 1.00 56.22 82 TYR A N 1
ATOM 648 C CA . TYR A 1 82 ? 8.541 -19.205 1.009 1.00 56.22 82 TYR A CA 1
ATOM 649 C C . TYR A 1 82 ? 9.263 -18.980 -0.339 1.00 56.22 82 TYR A C 1
ATOM 651 O O . TYR A 1 82 ? 10.297 -19.611 -0.561 1.00 56.22 82 TYR A O 1
ATOM 659 N N . HIS A 1 83 ? 8.857 -18.010 -1.175 1.00 60.84 83 HIS A N 1
ATOM 660 C CA . HIS A 1 83 ? 9.663 -17.545 -2.328 1.00 60.84 83 HIS A CA 1
ATOM 661 C C . HIS A 1 83 ? 10.196 -16.099 -2.187 1.00 60.84 83 HIS A C 1
ATOM 663 O O . HIS A 1 83 ? 9.929 -15.247 -3.038 1.00 60.84 83 HIS A O 1
ATOM 669 N N . PRO A 1 84 ? 11.012 -15.792 -1.155 1.00 60.38 84 PRO A N 1
ATOM 670 C CA . PRO A 1 84 ? 11.555 -14.445 -0.934 1.00 60.38 84 PRO A CA 1
ATOM 671 C C . PRO A 1 84 ? 12.439 -13.950 -2.091 1.00 60.38 84 PRO A C 1
ATOM 673 O O . PRO A 1 84 ? 12.568 -12.748 -2.312 1.00 60.38 84 PRO A O 1
ATOM 676 N N . ALA A 1 85 ? 13.001 -14.860 -2.895 1.00 65.88 85 ALA A N 1
ATOM 677 C CA . ALA A 1 85 ? 13.808 -14.507 -4.061 1.00 65.88 85 ALA A CA 1
ATOM 678 C C . ALA A 1 85 ? 13.039 -13.665 -5.099 1.00 65.88 85 ALA A C 1
ATOM 680 O O . ALA A 1 85 ? 13.637 -12.783 -5.718 1.00 65.88 85 ALA A O 1
ATOM 681 N N . SER A 1 86 ? 11.727 -13.886 -5.249 1.00 66.75 86 SER A N 1
ATOM 682 C CA . SER A 1 86 ? 10.880 -13.152 -6.199 1.00 66.75 86 SER A CA 1
ATOM 683 C C . SER A 1 86 ? 10.652 -11.695 -5.784 1.00 66.75 86 SER A C 1
ATOM 685 O O . SER A 1 86 ? 10.575 -10.830 -6.651 1.00 66.75 86 SER A O 1
ATOM 687 N N . ASN A 1 87 ? 10.626 -11.400 -4.478 1.00 75.25 87 ASN A N 1
ATOM 688 C CA . ASN A 1 87 ? 10.544 -10.026 -3.964 1.00 75.25 87 ASN A CA 1
ATOM 689 C C . ASN A 1 87 ? 11.926 -9.387 -3.725 1.00 75.25 87 ASN A C 1
ATOM 691 O O . ASN A 1 87 ? 12.046 -8.181 -3.512 1.00 75.25 87 ASN A O 1
ATOM 695 N N . GLY A 1 88 ? 13.000 -10.177 -3.801 1.00 79.88 88 GLY A N 1
ATOM 696 C CA . GLY A 1 88 ? 14.350 -9.728 -3.465 1.00 79.88 88 GLY A CA 1
ATOM 697 C C . GLY A 1 88 ? 14.858 -8.555 -4.313 1.00 79.88 88 GLY A C 1
ATOM 698 O O . GLY A 1 88 ? 15.694 -7.783 -3.848 1.00 79.88 88 GLY A O 1
ATOM 699 N N . GLN A 1 89 ? 14.366 -8.371 -5.546 1.00 81.44 89 GLN A N 1
ATOM 700 C CA . GLN A 1 89 ? 14.683 -7.169 -6.332 1.00 81.44 89 GLN A CA 1
ATOM 701 C C . GLN A 1 89 ? 14.048 -5.905 -5.736 1.00 81.44 89 GLN A C 1
ATOM 703 O O . GLN A 1 89 ? 14.740 -4.895 -5.586 1.00 81.44 89 GLN A O 1
ATOM 708 N N . GLY A 1 90 ? 12.774 -5.978 -5.340 1.00 82.69 90 GLY A N 1
ATOM 709 C CA . GLY A 1 90 ? 12.078 -4.881 -4.668 1.00 82.69 90 GLY A CA 1
ATOM 710 C C . GLY A 1 90 ? 12.750 -4.520 -3.344 1.00 82.69 90 GLY A C 1
ATOM 711 O O . GLY A 1 90 ? 13.072 -3.356 -3.102 1.00 82.69 90 GLY A O 1
ATOM 712 N N . GLU A 1 91 ? 13.080 -5.523 -2.530 1.00 85.38 91 GLU A N 1
ATOM 713 C CA . GLU A 1 91 ? 13.774 -5.331 -1.250 1.00 85.38 91 GLU A CA 1
ATOM 714 C C . GLU A 1 91 ? 15.150 -4.668 -1.420 1.00 85.38 91 GLU A C 1
ATOM 716 O O . GLU A 1 91 ? 15.481 -3.717 -0.703 1.00 85.38 91 GLU A O 1
ATOM 721 N N . ARG A 1 92 ? 15.942 -5.107 -2.412 1.00 88.56 92 ARG A N 1
ATOM 722 C CA . ARG A 1 92 ? 17.244 -4.496 -2.733 1.00 88.56 92 ARG A CA 1
ATOM 723 C C . ARG A 1 92 ? 17.113 -3.043 -3.181 1.00 88.56 92 ARG A C 1
ATOM 725 O O . ARG A 1 92 ? 17.944 -2.211 -2.800 1.00 88.56 92 ARG A O 1
ATOM 732 N N . MET A 1 93 ? 16.085 -2.718 -3.964 1.00 88.38 93 MET A N 1
ATOM 733 C CA . MET A 1 93 ? 15.827 -1.342 -4.385 1.00 88.38 93 MET A CA 1
ATOM 734 C C . MET A 1 93 ? 15.482 -0.457 -3.182 1.00 88.38 93 MET A C 1
ATOM 736 O O . MET A 1 93 ? 16.094 0.598 -3.006 1.00 88.38 93 MET A O 1
ATOM 740 N N . VAL A 1 94 ? 14.591 -0.919 -2.297 1.00 87.75 94 VAL A N 1
ATOM 741 C CA . VAL A 1 94 ? 14.235 -0.207 -1.058 1.00 87.75 94 VAL A CA 1
ATOM 742 C C . VAL A 1 94 ? 15.465 0.010 -0.178 1.00 87.75 94 VAL A C 1
ATOM 744 O O . VAL A 1 94 ? 15.671 1.107 0.343 1.00 87.75 94 VAL A O 1
ATOM 747 N N . GLN A 1 95 ? 16.317 -1.007 -0.027 1.00 91.12 95 GLN A N 1
ATOM 748 C CA . GLN A 1 95 ? 17.551 -0.886 0.745 1.00 91.12 95 GLN A CA 1
ATOM 749 C C . GLN A 1 95 ? 18.500 0.158 0.139 1.00 91.12 95 GLN A C 1
ATOM 751 O O . GLN A 1 95 ? 19.068 0.972 0.870 1.00 91.12 95 GLN A O 1
ATOM 756 N N . THR A 1 96 ? 18.663 0.150 -1.185 1.00 93.38 96 THR A N 1
ATOM 757 C CA . THR A 1 96 ? 19.498 1.120 -1.907 1.00 93.38 96 THR A CA 1
ATOM 758 C C . THR A 1 96 ? 18.976 2.543 -1.723 1.00 93.38 96 THR A C 1
ATOM 760 O O . THR A 1 96 ? 19.750 3.432 -1.368 1.00 93.38 96 THR A O 1
ATOM 763 N N . MET A 1 97 ? 17.665 2.758 -1.868 1.00 91.62 97 MET A N 1
ATOM 764 C CA . MET A 1 97 ? 17.041 4.066 -1.645 1.00 91.62 97 MET A CA 1
ATOM 765 C C . MET A 1 97 ? 17.216 4.555 -0.204 1.00 91.62 97 MET A C 1
ATOM 767 O O . MET A 1 97 ? 17.639 5.689 0.005 1.00 91.62 97 MET A O 1
ATOM 771 N N . LYS A 1 98 ? 16.965 3.704 0.801 1.00 92.56 98 LYS A N 1
ATOM 772 C CA . LYS A 1 98 ? 17.164 4.066 2.217 1.00 92.56 98 LYS A CA 1
ATOM 773 C C . LYS A 1 98 ? 18.607 4.489 2.496 1.00 92.56 98 LYS A C 1
ATOM 775 O O . LYS A 1 98 ? 18.827 5.512 3.137 1.00 92.56 98 LYS A O 1
ATOM 780 N N . LYS A 1 99 ? 19.587 3.749 1.963 1.00 93.56 99 LYS A N 1
ATOM 781 C CA . LYS A 1 99 ? 21.013 4.104 2.065 1.00 93.56 99 LYS A CA 1
ATOM 782 C C . LYS A 1 99 ? 21.326 5.444 1.395 1.00 93.56 99 LYS A C 1
ATOM 784 O O . LYS A 1 99 ? 22.145 6.192 1.914 1.00 93.56 99 LYS A O 1
ATOM 789 N N . ALA A 1 100 ? 20.704 5.749 0.257 1.00 92.81 100 ALA A N 1
ATOM 790 C CA . ALA A 1 100 ? 20.889 7.030 -0.422 1.00 92.81 100 ALA A CA 1
ATOM 791 C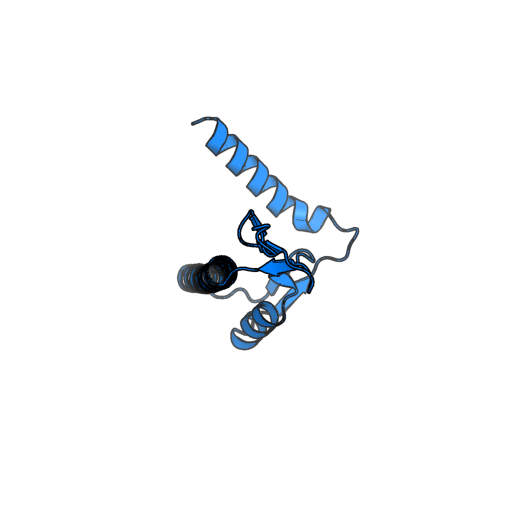 C . ALA A 1 100 ? 20.313 8.205 0.387 1.00 92.81 100 ALA A C 1
ATOM 793 O O . ALA A 1 100 ? 20.942 9.256 0.455 1.00 92.81 100 ALA A O 1
ATOM 794 N N . LEU A 1 101 ? 19.161 8.013 1.037 1.00 92.88 101 LEU A N 1
ATOM 795 C CA . LEU A 1 101 ? 18.529 9.025 1.890 1.00 92.88 101 LEU A CA 1
ATOM 796 C C . LEU A 1 101 ? 19.305 9.282 3.188 1.00 92.88 101 LEU A C 1
ATOM 798 O O . LEU A 1 101 ? 19.367 10.418 3.625 1.00 92.88 101 LEU A O 1
ATOM 802 N N . GLN A 1 102 ? 19.922 8.255 3.777 1.00 88.94 102 GLN A N 1
ATOM 803 C CA . GLN A 1 102 ? 20.734 8.379 5.000 1.00 88.94 102 GLN A CA 1
ATOM 804 C C . GLN A 1 102 ? 22.104 9.037 4.779 1.00 88.94 102 GLN A C 1
ATOM 806 O O . GLN A 1 102 ? 22.789 9.365 5.741 1.00 88.94 102 GLN A O 1
ATOM 811 N N . ARG A 1 103 ? 22.544 9.161 3.521 1.00 71.75 103 ARG A N 1
ATOM 812 C CA . ARG A 1 103 ? 23.804 9.823 3.143 1.00 71.75 103 ARG A CA 1
ATOM 813 C C . ARG A 1 103 ? 23.623 11.310 2.816 1.00 71.75 103 ARG A C 1
ATOM 815 O O . ARG A 1 103 ? 24.598 11.950 2.433 1.00 71.75 103 ARG A O 1
ATOM 822 N N . ARG A 1 104 ? 22.397 11.821 2.914 1.00 52.06 104 ARG A N 1
ATOM 823 C CA . ARG A 1 104 ? 22.057 13.245 2.843 1.00 52.06 104 ARG A CA 1
ATOM 824 C C . ARG A 1 104 ? 21.775 13.761 4.244 1.00 52.06 104 ARG A C 1
ATOM 826 O O . ARG A 1 104 ? 22.048 14.958 4.453 1.00 52.06 104 ARG A O 1
#

Solvent-accessible surface area (backbone atoms only — not comparable to full-atom values): 6204 Å² total; per-residue (Å²): 133,82,70,73,55,48,77,54,96,50,28,36,38,39,95,92,44,79,42,73,32,69,67,45,52,50,51,54,50,53,53,51,53,51,5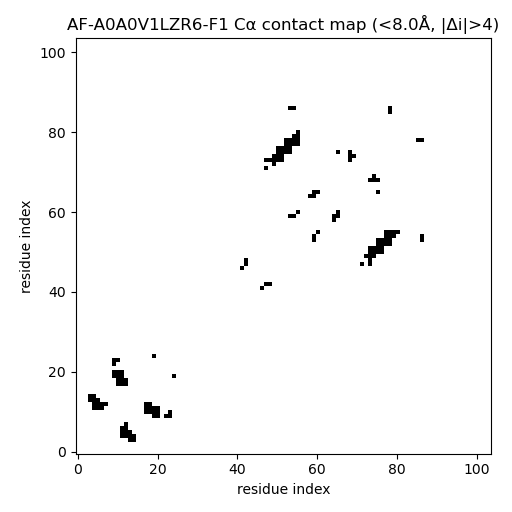3,52,52,51,52,51,52,51,30,72,73,72,49,79,59,69,64,47,78,46,60,78,48,69,79,64,67,32,68,71,45,48,52,51,31,56,78,70,67,27,45,78,44,66,53,61,90,92,50,63,75,78,51,42,63,60,54,51,50,52,52,52,51,52,56,56,60,75,74,107